Protein AF-M0IYE7-F1 (afdb_monomer_lite)

Structure (mmCIF, N/CA/C/O backbone):
data_AF-M0IYE7-F1
#
_entry.id   AF-M0IYE7-F1
#
loop_
_atom_site.group_PDB
_atom_site.id
_atom_site.type_symbol
_atom_site.label_atom_id
_atom_site.label_alt_id
_atom_site.label_comp_id
_atom_site.label_asym_id
_atom_site.label_entity_id
_atom_site.label_seq_id
_atom_site.pdbx_PDB_ins_code
_atom_site.Cartn_x
_atom_site.Cartn_y
_atom_site.Cartn_z
_atom_site.occupancy
_atom_site.B_iso_or_equiv
_atom_site.auth_seq_id
_atom_site.auth_comp_id
_atom_site.auth_asym_id
_atom_site.auth_atom_id
_atom_site.pdbx_PDB_model_num
ATOM 1 N N . MET A 1 1 ? -1.873 38.769 -21.841 1.00 41.59 1 MET A N 1
ATOM 2 C CA . MET A 1 1 ? -1.203 37.635 -21.176 1.00 41.59 1 MET A CA 1
ATOM 3 C C . MET A 1 1 ? -1.045 36.554 -22.226 1.00 41.59 1 MET A C 1
ATOM 5 O O . MET A 1 1 ? -2.058 36.041 -22.681 1.00 41.59 1 MET A O 1
ATOM 9 N N . SER A 1 2 ? 0.174 36.336 -22.718 1.00 55.50 2 SER A N 1
ATOM 10 C CA . SER A 1 2 ? 0.444 35.370 -23.789 1.00 55.50 2 SER A CA 1
ATOM 11 C C . SER A 1 2 ? 0.472 33.962 -23.205 1.00 55.50 2 SER A C 1
ATOM 13 O O . SER A 1 2 ? 1.225 33.708 -22.268 1.00 55.50 2 SER A O 1
ATOM 15 N N . SER A 1 3 ? -0.376 33.074 -23.719 1.00 58.03 3 SER A N 1
ATOM 16 C CA . SER A 1 3 ? -0.348 31.651 -23.379 1.00 58.03 3 SER A CA 1
ATOM 17 C C . SER A 1 3 ? 0.986 31.039 -23.825 1.00 58.03 3 SER A C 1
ATOM 19 O O . SER A 1 3 ? 1.465 31.401 -24.903 1.00 58.03 3 SER A O 1
ATOM 21 N N . PRO A 1 4 ? 1.598 30.143 -23.030 1.00 59.44 4 PRO A N 1
ATOM 22 C CA . PRO A 1 4 ? 2.815 29.453 -23.444 1.00 59.44 4 PRO A CA 1
ATOM 23 C C . PRO A 1 4 ? 2.543 28.656 -24.722 1.00 59.44 4 PRO A C 1
ATOM 25 O O . PRO A 1 4 ? 1.484 28.032 -24.853 1.00 59.44 4 PRO A O 1
ATOM 28 N N . ALA A 1 5 ? 3.478 28.707 -25.672 1.00 69.62 5 ALA A N 1
ATOM 29 C CA . ALA A 1 5 ? 3.367 27.926 -26.892 1.00 69.62 5 ALA A CA 1
ATOM 30 C C . ALA A 1 5 ? 3.400 26.427 -26.534 1.00 69.62 5 ALA A C 1
ATOM 32 O O . ALA A 1 5 ? 4.094 26.033 -25.592 1.00 69.62 5 ALA A O 1
ATOM 33 N N . PRO A 1 6 ? 2.658 25.570 -27.253 1.00 65.12 6 PRO A N 1
ATOM 34 C CA . PRO A 1 6 ? 2.619 24.133 -26.974 1.00 65.12 6 PRO A CA 1
ATOM 35 C C . PRO A 1 6 ? 4.016 23.485 -27.001 1.00 65.12 6 PRO A C 1
ATOM 37 O O . PRO A 1 6 ? 4.273 22.549 -26.243 1.00 65.12 6 PRO A O 1
ATOM 40 N N . ASP A 1 7 ? 4.939 24.031 -27.793 1.00 67.81 7 ASP A N 1
ATOM 41 C CA . ASP A 1 7 ? 6.337 23.600 -27.858 1.00 67.81 7 ASP A CA 1
ATOM 42 C C . ASP A 1 7 ? 7.125 23.865 -26.561 1.00 67.81 7 ASP A C 1
ATOM 44 O O . ASP A 1 7 ? 7.951 23.040 -26.165 1.00 67.81 7 ASP A O 1
ATOM 48 N N . ASP A 1 8 ? 6.837 24.954 -25.838 1.00 70.94 8 ASP A N 1
ATOM 49 C CA . ASP A 1 8 ? 7.471 25.244 -24.542 1.00 70.94 8 ASP A CA 1
ATOM 50 C C . ASP A 1 8 ? 7.025 24.245 -23.468 1.00 70.94 8 ASP A C 1
ATOM 52 O O . ASP A 1 8 ? 7.823 23.819 -22.630 1.00 70.94 8 ASP A O 1
ATOM 56 N N . VAL A 1 9 ? 5.762 23.811 -23.526 1.00 73.12 9 VAL A N 1
ATOM 57 C CA . VAL A 1 9 ? 5.217 22.787 -22.624 1.00 73.12 9 VAL A CA 1
ATOM 58 C C . VAL A 1 9 ? 5.857 21.428 -22.909 1.00 73.12 9 VAL A C 1
ATOM 60 O O . VAL A 1 9 ? 6.262 20.737 -21.975 1.00 73.12 9 VAL A O 1
ATOM 63 N N . GLY A 1 10 ? 6.016 21.061 -24.186 1.00 70.56 10 GLY A N 1
ATOM 64 C CA . GLY A 1 10 ? 6.696 19.823 -24.583 1.00 70.56 10 GLY A CA 1
ATOM 65 C C . GLY A 1 10 ? 8.164 19.786 -24.145 1.00 70.56 10 GLY A C 1
ATOM 66 O O . GLY A 1 10 ? 8.650 18.760 -23.658 1.00 70.56 10 GLY A O 1
ATOM 67 N N . ARG A 1 11 ? 8.857 20.926 -24.237 1.00 67.81 11 ARG A N 1
ATOM 68 C CA . ARG A 1 11 ? 10.246 21.068 -23.788 1.00 67.81 11 ARG A CA 1
ATOM 69 C C . ARG A 1 11 ? 10.377 21.020 -22.267 1.00 67.81 11 ARG A C 1
ATOM 71 O O . ARG A 1 11 ? 11.289 20.370 -21.765 1.00 67.81 11 ARG A O 1
ATOM 78 N N . ALA A 1 12 ? 9.453 21.647 -21.540 1.00 69.62 12 ALA A N 1
ATOM 79 C CA . ALA A 1 12 ? 9.412 21.599 -20.080 1.00 69.62 12 ALA A CA 1
ATOM 80 C C . ALA A 1 12 ? 9.100 20.187 -19.555 1.00 69.62 12 ALA A C 1
ATOM 82 O O . ALA A 1 12 ? 9.729 19.741 -18.600 1.00 69.62 12 ALA A O 1
ATOM 83 N N . LEU A 1 13 ? 8.181 19.461 -20.202 1.00 68.69 13 LEU A N 1
ATOM 84 C CA . LEU A 1 13 ? 7.866 18.069 -19.865 1.00 68.69 13 LEU A CA 1
ATOM 85 C C . LEU A 1 13 ? 9.044 17.128 -20.141 1.00 68.69 13 LEU A C 1
ATOM 87 O O . LEU A 1 13 ? 9.325 16.261 -19.318 1.00 68.69 13 LEU A O 1
ATOM 91 N N . SER A 1 14 ? 9.757 17.324 -21.254 1.00 69.12 14 SER A N 1
ATOM 92 C CA . SER A 1 14 ? 10.955 16.532 -21.574 1.00 69.12 14 SER A CA 1
ATOM 93 C C . SER A 1 14 ? 12.081 16.790 -20.570 1.00 69.12 14 SER A C 1
ATOM 95 O O . SER A 1 14 ? 12.641 15.845 -20.029 1.00 69.12 14 SER A O 1
ATOM 97 N N . ALA A 1 15 ? 12.332 18.056 -20.218 1.00 66.94 15 ALA A N 1
ATOM 98 C CA . ALA A 1 15 ? 13.326 18.415 -19.206 1.00 66.94 15 ALA A CA 1
ATOM 99 C C . ALA A 1 15 ? 12.990 17.858 -17.809 1.00 66.94 15 ALA A C 1
ATOM 101 O O . ALA A 1 15 ? 13.892 17.496 -17.059 1.00 66.94 15 ALA A O 1
ATOM 102 N N . LEU A 1 16 ? 11.701 17.760 -17.460 1.00 60.34 16 LEU A N 1
ATOM 103 C CA . LEU A 1 16 ? 11.264 17.143 -16.205 1.00 60.34 16 LEU A CA 1
ATOM 104 C C . LEU A 1 16 ? 11.488 15.621 -16.200 1.00 60.34 16 LEU A C 1
ATOM 106 O O . LEU A 1 16 ? 11.795 15.058 -15.154 1.00 60.34 16 LEU A O 1
ATOM 110 N N . ALA A 1 17 ? 11.339 14.962 -17.354 1.00 61.81 17 ALA A N 1
ATOM 111 C CA . ALA A 1 17 ? 11.582 13.529 -17.506 1.00 61.81 17 ALA A CA 1
ATOM 112 C C . ALA A 1 17 ? 13.084 13.187 -17.492 1.00 61.81 17 ALA A C 1
ATOM 114 O O . ALA A 1 17 ? 13.472 12.221 -16.840 1.00 61.81 17 ALA A O 1
ATOM 115 N N . ASP A 1 18 ? 13.927 14.002 -18.133 1.00 55.28 18 ASP A N 1
ATOM 116 C CA . ASP A 1 18 ? 15.389 13.846 -18.089 1.00 55.28 18 ASP A CA 1
ATOM 117 C C . ASP A 1 18 ? 15.946 14.119 -16.680 1.00 55.28 18 ASP A C 1
ATOM 119 O O . ASP A 1 18 ? 16.838 13.415 -16.212 1.00 55.28 18 ASP A O 1
ATOM 123 N N . ALA A 1 19 ? 15.362 15.075 -15.947 1.00 55.34 19 ALA A N 1
ATOM 124 C CA . ALA A 1 19 ? 15.712 15.326 -14.549 1.00 55.34 19 ALA A CA 1
ATOM 125 C C . ALA A 1 19 ? 15.298 14.188 -13.591 1.00 55.34 19 ALA A C 1
ATOM 127 O O . ALA A 1 19 ? 15.882 14.084 -12.515 1.00 55.34 19 ALA A O 1
ATOM 128 N N . ASP A 1 20 ? 14.323 13.337 -13.951 1.00 54.91 20 ASP A N 1
ATOM 129 C CA . ASP A 1 20 ? 13.971 12.118 -13.190 1.00 54.91 20 ASP A CA 1
ATOM 130 C C . ASP A 1 20 ? 14.953 10.964 -13.471 1.00 54.91 20 ASP A C 1
ATOM 132 O O . ASP A 1 20 ? 15.112 10.074 -12.635 1.00 54.91 20 ASP A O 1
ATOM 136 N N . ALA A 1 21 ? 15.640 10.993 -14.620 1.00 54.53 21 ALA A N 1
ATOM 137 C CA . ALA A 1 21 ? 16.636 9.994 -15.007 1.00 54.53 21 ALA A CA 1
ATOM 138 C C . ALA A 1 21 ? 18.017 10.231 -14.364 1.00 54.53 21 ALA A C 1
ATOM 140 O O . ALA A 1 21 ? 18.738 9.267 -14.124 1.00 54.53 21 ALA A O 1
ATOM 141 N N . ASP A 1 22 ? 18.359 11.481 -14.029 1.00 48.41 22 ASP A N 1
ATOM 142 C CA . ASP A 1 22 ? 19.623 11.863 -13.365 1.00 48.41 22 ASP A CA 1
ATOM 143 C C . ASP A 1 22 ? 19.590 11.658 -11.832 1.00 48.41 22 ASP A C 1
ATOM 145 O O . ASP A 1 22 ? 20.520 11.987 -11.102 1.00 48.41 22 ASP A O 1
ATOM 149 N N . ILE A 1 23 ? 18.510 11.078 -11.300 1.00 54.31 23 ILE A N 1
ATOM 150 C CA . ILE A 1 23 ? 18.361 10.780 -9.870 1.00 54.31 23 ILE A CA 1
ATOM 151 C C . ILE A 1 23 ? 18.956 9.403 -9.519 1.00 54.31 23 ILE A C 1
ATOM 153 O O . ILE A 1 23 ? 18.389 8.652 -8.724 1.00 54.31 23 ILE A O 1
ATOM 157 N N . ASP A 1 24 ? 20.097 9.058 -10.112 1.00 50.56 24 ASP A N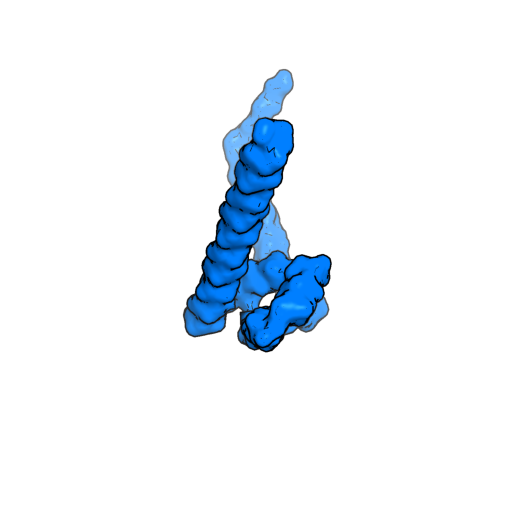 1
ATOM 158 C CA . ASP A 1 24 ? 20.843 7.832 -9.786 1.00 50.56 24 ASP A CA 1
ATOM 159 C C . ASP A 1 24 ? 21.994 8.093 -8.792 1.00 50.56 24 ASP A C 1
ATOM 161 O O . ASP A 1 24 ? 22.750 7.187 -8.460 1.00 50.56 24 ASP A O 1
ATOM 165 N N . ASP A 1 25 ? 22.091 9.317 -8.251 1.00 47.78 25 ASP A N 1
ATOM 166 C CA . ASP A 1 25 ? 23.085 9.712 -7.238 1.00 47.78 25 ASP A CA 1
ATOM 167 C C . ASP A 1 25 ? 22.423 10.117 -5.902 1.00 47.78 25 ASP A C 1
ATOM 169 O O . ASP A 1 25 ? 22.640 11.195 -5.341 1.00 47.78 25 ASP A O 1
ATOM 173 N N . ARG A 1 26 ? 21.520 9.263 -5.393 1.00 54.38 26 ARG A N 1
ATOM 174 C CA . ARG A 1 26 ? 20.999 9.371 -4.017 1.00 54.38 26 ARG A CA 1
ATOM 175 C C . ARG A 1 26 ? 21.627 8.302 -3.124 1.00 54.38 26 ARG A C 1
ATOM 177 O O . ARG A 1 26 ? 21.709 7.148 -3.543 1.00 54.38 26 ARG A O 1
ATOM 184 N N . PRO A 1 27 ? 22.007 8.663 -1.884 1.00 45.69 27 PRO A N 1
ATOM 185 C CA . PRO A 1 27 ? 22.731 7.787 -0.973 1.00 45.69 27 PRO A CA 1
ATOM 186 C C . PRO A 1 27 ? 21.905 6.525 -0.728 1.00 45.69 27 PRO A C 1
ATOM 188 O O . PRO A 1 27 ? 20.780 6.620 -0.246 1.00 45.69 27 PRO A O 1
ATOM 191 N N . GLU A 1 28 ? 22.451 5.380 -1.139 1.00 50.09 28 GLU A N 1
ATOM 192 C CA . GLU A 1 28 ? 21.957 4.022 -0.887 1.00 50.09 28 GLU A CA 1
ATOM 193 C C . GLU A 1 28 ? 20.422 3.912 -0.850 1.00 50.09 28 GLU A C 1
ATOM 195 O O . GLU A 1 28 ? 19.808 3.713 0.200 1.00 50.09 28 GLU A O 1
ATOM 200 N N . SER A 1 29 ? 19.779 4.051 -2.017 1.00 61.31 29 SER A N 1
ATOM 201 C CA . SER A 1 29 ? 18.358 3.711 -2.150 1.00 61.31 29 SER A CA 1
ATOM 202 C C . SER A 1 29 ? 18.166 2.248 -1.754 1.00 61.31 29 SER A C 1
ATOM 204 O O . SER A 1 29 ? 18.552 1.337 -2.490 1.00 61.31 29 SER A O 1
ATOM 206 N N . ARG A 1 30 ? 17.607 2.036 -0.556 1.00 68.12 30 ARG A N 1
ATOM 207 C CA . ARG A 1 30 ? 17.305 0.718 0.007 1.00 68.12 30 ARG A CA 1
ATOM 208 C C . ARG A 1 30 ? 16.581 -0.121 -1.052 1.00 68.12 30 ARG A C 1
ATOM 210 O O . ARG A 1 30 ? 15.614 0.377 -1.637 1.00 68.12 30 ARG A O 1
ATOM 217 N N . PRO A 1 31 ? 17.030 -1.354 -1.345 1.00 81.50 31 PRO A N 1
ATOM 218 C CA . PRO A 1 31 ? 16.516 -2.102 -2.480 1.00 81.50 31 PRO A CA 1
ATOM 219 C C . PRO A 1 31 ? 14.996 -2.294 -2.356 1.00 81.50 31 PRO A C 1
ATOM 221 O O . PRO A 1 31 ? 14.498 -2.563 -1.260 1.00 81.50 31 PRO A O 1
ATOM 224 N N . PRO A 1 32 ? 14.232 -2.229 -3.463 1.00 79.94 32 PRO A N 1
ATOM 225 C CA . PRO A 1 32 ? 12.772 -2.328 -3.420 1.00 79.94 32 PRO A CA 1
ATOM 226 C C . PRO A 1 32 ? 12.243 -3.560 -2.682 1.00 79.94 32 PRO A C 1
ATOM 228 O O . PRO A 1 32 ? 11.188 -3.510 -2.056 1.00 79.94 32 PRO A O 1
ATOM 231 N N . ALA A 1 33 ? 12.987 -4.667 -2.747 1.00 81.69 33 ALA A N 1
ATOM 232 C CA . ALA A 1 33 ? 12.664 -5.897 -2.039 1.00 81.69 33 ALA A CA 1
ATOM 233 C C . ALA A 1 33 ? 12.709 -5.734 -0.511 1.00 81.69 33 ALA A C 1
ATOM 235 O O . ALA A 1 33 ? 11.816 -6.241 0.162 1.00 81.69 33 ALA A O 1
ATOM 236 N N . GLU A 1 34 ? 13.688 -4.999 0.026 1.00 84.31 34 GLU A N 1
ATOM 237 C CA . GLU A 1 34 ? 13.764 -4.698 1.461 1.00 84.31 34 GLU A CA 1
ATO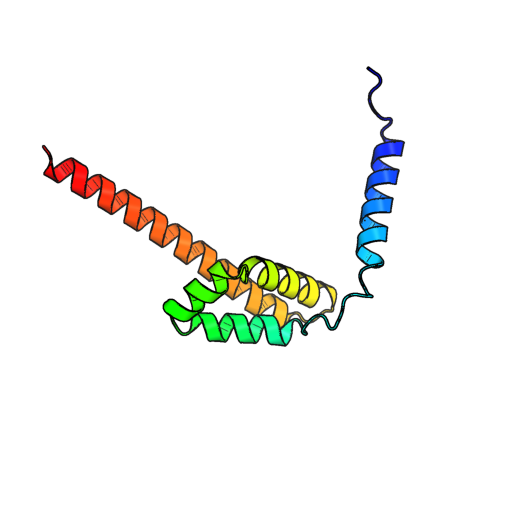M 238 C C . GLU A 1 34 ? 12.598 -3.815 1.893 1.00 84.31 34 GLU A C 1
ATOM 240 O O . GLU A 1 34 ? 11.934 -4.124 2.872 1.00 84.31 34 GLU A O 1
ATOM 245 N N . VAL A 1 35 ? 12.263 -2.779 1.118 1.00 85.88 35 VAL A N 1
ATOM 246 C CA . VAL A 1 35 ? 11.129 -1.898 1.443 1.00 85.88 35 VAL A CA 1
ATOM 247 C C . VAL A 1 35 ? 9.803 -2.665 1.461 1.00 85.88 35 VAL A C 1
ATOM 249 O O . VAL A 1 35 ? 8.974 -2.457 2.347 1.00 85.88 35 VAL A O 1
ATOM 252 N N . VAL A 1 36 ? 9.580 -3.561 0.494 1.00 85.69 36 VAL A N 1
ATOM 253 C CA . VAL A 1 36 ? 8.366 -4.394 0.453 1.00 85.69 36 VAL A CA 1
ATOM 254 C C . VAL A 1 36 ? 8.350 -5.412 1.600 1.00 85.69 36 VAL A C 1
ATOM 256 O O . VAL A 1 36 ? 7.281 -5.679 2.151 1.00 85.69 36 VAL A O 1
ATOM 259 N N . ALA A 1 37 ? 9.506 -5.958 1.986 1.00 86.88 37 ALA A N 1
ATOM 260 C CA . ALA A 1 37 ? 9.625 -6.861 3.128 1.00 86.88 37 ALA A CA 1
ATOM 261 C C . ALA A 1 37 ? 9.364 -6.142 4.462 1.00 86.88 37 ALA A C 1
ATOM 263 O O . ALA A 1 37 ? 8.547 -6.622 5.244 1.00 86.88 37 ALA A O 1
ATOM 264 N N . ASP A 1 38 ? 9.966 -4.971 4.676 1.00 84.38 38 ASP A N 1
ATOM 265 C CA . ASP A 1 38 ? 9.760 -4.124 5.857 1.00 84.38 38 ASP A CA 1
ATOM 266 C C . ASP A 1 38 ? 8.293 -3.711 5.991 1.00 84.38 38 ASP A C 1
ATOM 268 O O . ASP A 1 38 ? 7.703 -3.797 7.068 1.00 84.38 38 ASP A O 1
ATOM 272 N N . ALA A 1 39 ? 7.672 -3.304 4.878 1.00 85.69 39 ALA A N 1
ATOM 273 C CA . ALA A 1 39 ? 6.252 -2.989 4.852 1.00 85.69 39 ALA A CA 1
ATOM 274 C C . ALA A 1 39 ? 5.429 -4.211 5.275 1.00 85.69 39 ALA A C 1
ATOM 276 O O . ALA A 1 39 ? 4.595 -4.114 6.172 1.00 85.69 39 ALA A O 1
ATOM 277 N N . ARG A 1 40 ? 5.689 -5.380 4.677 1.00 87.81 40 ARG A N 1
ATOM 278 C CA . ARG A 1 40 ? 4.996 -6.626 5.026 1.00 87.81 40 ARG A CA 1
ATOM 279 C C . ARG A 1 40 ? 5.144 -6.975 6.508 1.00 87.81 40 ARG A C 1
ATOM 281 O O . ARG A 1 40 ? 4.166 -7.420 7.103 1.00 87.81 40 ARG A O 1
ATOM 288 N N . ASP A 1 41 ? 6.327 -6.791 7.085 1.00 89.12 41 ASP A N 1
ATOM 289 C CA . ASP A 1 41 ? 6.577 -7.036 8.505 1.00 89.12 41 ASP A CA 1
ATOM 290 C C . ASP A 1 41 ? 5.800 -6.059 9.395 1.00 89.12 41 ASP A C 1
ATOM 292 O O . ASP A 1 41 ? 5.091 -6.476 10.312 1.00 89.12 41 ASP A O 1
ATOM 296 N N . ALA A 1 42 ? 5.797 -4.770 9.046 1.00 86.81 42 ALA A N 1
ATOM 297 C CA . ALA A 1 42 ? 4.997 -3.768 9.740 1.00 86.81 42 ALA A CA 1
ATOM 298 C C . ALA A 1 42 ? 3.493 -4.095 9.703 1.00 86.81 42 ALA A C 1
ATOM 300 O O . ALA A 1 42 ? 2.800 -3.905 10.702 1.00 86.81 42 ALA A O 1
ATOM 301 N N . PHE A 1 43 ? 2.991 -4.649 8.594 1.00 85.44 43 PHE A N 1
ATOM 302 C CA . PHE A 1 43 ? 1.594 -5.077 8.459 1.00 85.44 43 PHE A CA 1
ATOM 303 C C . PHE A 1 43 ? 1.218 -6.317 9.285 1.00 85.44 43 PHE A C 1
ATOM 305 O O . PHE A 1 43 ? 0.031 -6.624 9.384 1.00 85.44 43 PHE A O 1
ATOM 312 N N . GLN A 1 44 ? 2.167 -7.001 9.939 1.00 88.88 44 GLN A N 1
ATOM 313 C CA . GLN A 1 44 ? 1.853 -8.113 10.849 1.00 88.88 44 GLN A CA 1
ATOM 314 C C . GLN A 1 44 ? 1.220 -7.653 12.169 1.00 88.88 44 GLN A C 1
ATOM 316 O O . GLN A 1 44 ? 0.675 -8.466 12.913 1.00 88.88 44 GLN A O 1
ATOM 321 N N . SER A 1 45 ? 1.303 -6.364 12.506 1.00 87.44 45 SER A N 1
ATOM 322 C CA . SER A 1 45 ? 0.745 -5.818 13.744 1.00 87.44 45 SER A CA 1
ATOM 323 C C . SER A 1 45 ? 0.185 -4.422 13.526 1.00 87.44 45 SER A C 1
ATOM 325 O O . SER A 1 45 ? 0.849 -3.564 12.952 1.00 87.44 45 SER A O 1
ATOM 327 N N . LEU A 1 46 ? -1.014 -4.157 14.054 1.00 83.44 46 LEU A N 1
ATOM 328 C CA . LEU A 1 46 ? -1.699 -2.873 13.863 1.00 83.44 46 LEU A CA 1
ATOM 329 C C . LEU A 1 46 ? -0.847 -1.680 14.328 1.00 83.44 46 LEU A C 1
ATOM 331 O O . LEU A 1 46 ? -0.763 -0.672 13.633 1.00 83.44 46 LEU A O 1
ATOM 335 N N . SER A 1 47 ? -0.175 -1.809 15.473 1.00 83.75 47 SER A N 1
ATOM 336 C CA . SER A 1 47 ? 0.682 -0.759 16.034 1.00 83.75 47 SER A CA 1
ATOM 337 C C . SER A 1 47 ? 1.891 -0.451 15.143 1.00 83.75 47 SER A C 1
ATOM 339 O O . SER A 1 47 ? 2.229 0.714 14.935 1.00 83.75 47 SER A O 1
ATOM 341 N N . SER A 1 48 ? 2.523 -1.488 14.586 1.00 86.19 48 SER A N 1
ATOM 342 C CA . SER A 1 48 ? 3.661 -1.348 13.670 1.00 86.19 48 SER A CA 1
ATOM 343 C C . SER A 1 48 ? 3.227 -0.764 12.329 1.00 86.19 48 SER A C 1
ATOM 345 O O . SER A 1 48 ? 3.889 0.136 11.819 1.00 86.19 48 SER A O 1
ATOM 347 N N . ALA A 1 49 ? 2.077 -1.191 11.803 1.00 84.50 49 ALA A N 1
ATOM 348 C CA . ALA A 1 49 ? 1.489 -0.631 10.593 1.00 84.50 49 ALA A CA 1
ATOM 349 C C . ALA A 1 49 ? 1.148 0.857 10.769 1.00 84.50 49 ALA A C 1
ATOM 351 O O . ALA A 1 49 ? 1.468 1.672 9.907 1.00 84.50 49 ALA A O 1
ATOM 352 N N . ALA A 1 50 ? 0.555 1.237 11.905 1.00 83.81 50 ALA A N 1
ATOM 353 C CA . ALA A 1 50 ? 0.232 2.631 12.200 1.00 83.81 50 ALA A CA 1
ATOM 354 C C . ALA A 1 50 ? 1.494 3.502 12.274 1.00 83.81 50 ALA A C 1
ATOM 356 O O . ALA A 1 50 ? 1.520 4.597 11.710 1.00 83.81 50 ALA A O 1
ATOM 357 N N . ARG A 1 51 ? 2.558 3.001 12.914 1.00 85.56 51 ARG A N 1
ATOM 358 C CA . ARG A 1 51 ? 3.854 3.687 12.967 1.00 85.56 51 ARG A CA 1
ATOM 359 C C . ARG A 1 51 ? 4.484 3.821 11.581 1.00 85.56 51 ARG A C 1
ATOM 361 O O . ARG A 1 51 ? 4.832 4.926 11.190 1.00 85.56 51 ARG A O 1
ATOM 368 N N . PHE A 1 52 ? 4.526 2.736 10.809 1.00 87.12 52 PHE A N 1
ATOM 369 C CA . PHE A 1 52 ? 5.022 2.738 9.432 1.00 87.12 52 PHE A CA 1
ATOM 370 C C . PHE A 1 52 ? 4.301 3.773 8.559 1.00 87.12 52 PHE A C 1
ATOM 372 O O . PHE A 1 52 ? 4.937 4.520 7.819 1.00 87.12 52 PHE A O 1
ATOM 379 N N . LEU A 1 53 ? 2.973 3.857 8.663 1.00 86.62 53 LEU A N 1
ATOM 380 C CA . LEU A 1 53 ? 2.184 4.848 7.933 1.00 86.62 53 LEU A CA 1
ATOM 381 C C . LEU A 1 53 ? 2.456 6.280 8.416 1.00 86.62 53 LEU A C 1
ATOM 383 O O . LEU A 1 53 ? 2.553 7.184 7.588 1.00 86.62 53 LEU A O 1
ATOM 387 N N . SER A 1 54 ? 2.617 6.477 9.727 1.00 86.25 54 SER A N 1
ATOM 388 C CA . SER A 1 54 ? 2.923 7.785 10.328 1.00 86.25 54 SER A CA 1
ATOM 389 C C . SER A 1 54 ? 4.299 8.308 9.911 1.00 86.25 54 SER A C 1
ATOM 391 O O . SER A 1 54 ? 4.456 9.502 9.673 1.00 86.25 54 SER A O 1
ATOM 393 N N . ASP A 1 55 ? 5.263 7.405 9.735 1.00 88.56 55 ASP A N 1
ATOM 394 C CA . ASP A 1 55 ? 6.623 7.707 9.276 1.00 88.56 55 ASP A CA 1
ATOM 395 C C . ASP A 1 55 ? 6.695 7.954 7.749 1.00 88.56 55 ASP A C 1
ATOM 397 O O . ASP A 1 55 ? 7.774 8.118 7.180 1.00 88.56 55 ASP A O 1
ATOM 401 N N . GLY A 1 56 ? 5.552 7.980 7.049 1.00 87.50 56 GLY A N 1
ATOM 402 C CA . GLY A 1 56 ? 5.483 8.190 5.599 1.00 87.50 56 GLY A CA 1
ATOM 403 C C . GLY A 1 56 ? 5.782 6.938 4.766 1.00 87.50 56 GLY A C 1
ATOM 404 O O . GLY A 1 56 ? 6.003 7.036 3.555 1.00 87.50 56 GLY A O 1
ATOM 405 N N . GLY A 1 57 ? 5.754 5.753 5.382 1.00 87.62 57 GLY A N 1
ATOM 406 C CA . GLY A 1 57 ? 6.108 4.477 4.761 1.00 87.62 57 GLY A CA 1
ATOM 407 C C . GLY A 1 57 ? 5.274 4.116 3.530 1.00 87.62 57 GLY A C 1
ATOM 408 O O . GLY A 1 57 ? 5.780 3.459 2.625 1.00 87.62 57 GLY A O 1
ATOM 409 N N . GLU A 1 58 ? 4.033 4.601 3.415 1.00 88.62 58 GLU A N 1
ATOM 410 C CA . GLU A 1 58 ? 3.222 4.387 2.208 1.00 88.62 58 GLU A CA 1
ATOM 411 C C . GLU A 1 58 ? 3.859 5.008 0.959 1.00 88.62 58 GLU A C 1
ATOM 413 O O . GLU A 1 58 ? 3.891 4.376 -0.099 1.00 88.62 58 GLU A O 1
ATOM 418 N N . LEU A 1 59 ? 4.369 6.239 1.058 1.00 88.25 59 LEU A N 1
ATOM 419 C CA . LEU A 1 59 ? 4.993 6.908 -0.081 1.00 88.25 59 LEU A CA 1
ATOM 420 C C . LEU A 1 59 ? 6.257 6.154 -0.505 1.00 88.25 59 LEU A C 1
ATOM 422 O O . LEU A 1 59 ? 6.485 5.941 -1.698 1.00 88.25 59 LEU A O 1
ATOM 426 N N . THR A 1 60 ? 7.042 5.709 0.476 1.00 89.31 60 THR A N 1
ATOM 427 C CA . THR A 1 60 ? 8.238 4.886 0.270 1.00 89.31 60 THR A CA 1
ATOM 428 C C . THR A 1 60 ? 7.884 3.550 -0.387 1.00 89.31 60 THR A C 1
ATOM 430 O O . THR A 1 60 ? 8.512 3.176 -1.376 1.00 89.31 60 THR A O 1
ATOM 433 N N . LEU A 1 61 ? 6.819 2.880 0.067 1.00 89.31 61 LEU A N 1
ATOM 434 C CA . LEU A 1 61 ? 6.319 1.637 -0.525 1.00 89.31 61 LEU A CA 1
ATOM 435 C C . LEU A 1 61 ? 5.860 1.839 -1.975 1.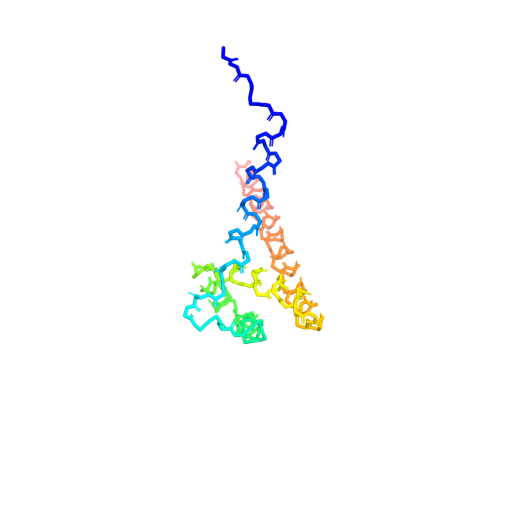00 89.31 61 LEU A C 1
ATOM 437 O O . LEU A 1 61 ? 6.241 1.068 -2.852 1.00 89.31 61 LEU A O 1
ATOM 441 N N . ARG A 1 62 ? 5.086 2.894 -2.262 1.00 90.25 62 ARG A N 1
ATOM 442 C CA . ARG A 1 62 ? 4.630 3.212 -3.628 1.00 90.25 62 ARG A CA 1
ATOM 443 C C . ARG A 1 62 ? 5.808 3.465 -4.573 1.00 90.25 62 ARG A C 1
ATOM 445 O O . ARG A 1 62 ? 5.796 2.970 -5.701 1.00 90.25 62 ARG A O 1
ATOM 452 N N . ARG A 1 63 ? 6.836 4.186 -4.110 1.00 89.00 63 ARG A N 1
ATOM 453 C CA . ARG A 1 63 ? 8.073 4.425 -4.875 1.00 89.00 63 ARG A CA 1
ATOM 454 C C . ARG A 1 63 ? 8.826 3.126 -5.148 1.00 89.00 63 ARG A C 1
ATOM 456 O O . ARG A 1 63 ? 9.123 2.851 -6.307 1.00 89.00 63 ARG A O 1
ATOM 463 N N . ALA A 1 64 ? 9.040 2.303 -4.121 1.00 89.06 64 ALA A N 1
ATOM 464 C CA . ALA A 1 64 ? 9.709 1.010 -4.251 1.00 89.06 64 ALA A CA 1
ATOM 465 C C . ALA A 1 64 ? 8.970 0.071 -5.216 1.00 89.06 64 ALA A C 1
ATOM 467 O O . ALA A 1 64 ? 9.587 -0.572 -6.057 1.00 89.06 64 ALA A O 1
ATOM 468 N N . VAL A 1 65 ? 7.637 0.032 -5.166 1.00 90.31 65 VAL A N 1
ATOM 469 C CA . VAL A 1 65 ? 6.822 -0.758 -6.101 1.00 90.31 65 VAL A CA 1
ATOM 470 C C . VAL A 1 65 ? 6.968 -0.264 -7.541 1.00 90.31 65 VAL A C 1
ATOM 472 O O . VAL A 1 65 ? 7.096 -1.079 -8.457 1.00 90.31 65 VAL A O 1
ATOM 475 N N . GLY A 1 66 ? 6.967 1.055 -7.752 1.00 88.88 66 GLY A N 1
ATOM 476 C CA . GLY A 1 66 ? 7.201 1.650 -9.068 1.00 88.88 66 GLY A CA 1
ATOM 477 C C . GLY A 1 66 ? 8.601 1.344 -9.602 1.00 88.88 66 GLY A C 1
ATOM 478 O O . GLY A 1 66 ? 8.760 0.988 -10.767 1.00 88.88 66 GLY A O 1
ATOM 479 N N . GLU A 1 67 ? 9.614 1.415 -8.745 1.00 89.75 67 GLU A N 1
ATOM 480 C CA . GLU A 1 67 ? 10.990 1.051 -9.080 1.00 89.75 67 GLU A CA 1
ATOM 481 C C . GLU A 1 67 ? 11.134 -0.443 -9.398 1.00 89.75 67 GLU A C 1
ATOM 483 O O . GLU A 1 67 ? 11.692 -0.794 -10.435 1.00 89.75 67 GLU A O 1
ATOM 488 N N . ALA A 1 68 ? 10.560 -1.325 -8.577 1.00 87.06 68 ALA A N 1
ATOM 489 C CA . ALA A 1 68 ? 10.533 -2.764 -8.825 1.00 87.06 68 ALA A CA 1
ATOM 490 C C . ALA A 1 68 ? 9.868 -3.093 -10.169 1.00 87.06 68 ALA A C 1
ATOM 492 O O . ALA A 1 68 ? 10.354 -3.946 -10.908 1.00 87.06 68 ALA A O 1
ATOM 493 N N . ALA A 1 69 ? 8.784 -2.393 -10.521 1.00 88.69 69 ALA A N 1
ATOM 494 C CA . ALA A 1 69 ? 8.135 -2.556 -11.817 1.00 88.69 69 ALA A CA 1
ATOM 495 C C . ALA A 1 69 ? 9.035 -2.097 -12.978 1.00 88.69 69 ALA A C 1
ATOM 497 O O . ALA A 1 69 ? 9.122 -2.809 -13.977 1.00 88.69 69 ALA A O 1
ATOM 498 N N . ARG A 1 70 ? 9.727 -0.956 -12.832 1.00 87.44 70 ARG A N 1
ATOM 499 C CA . ARG A 1 70 ? 10.668 -0.425 -13.836 1.00 87.44 70 ARG A CA 1
ATOM 500 C C . ARG A 1 70 ? 11.886 -1.332 -14.037 1.00 87.44 70 ARG A C 1
ATOM 502 O O . ARG A 1 70 ? 12.306 -1.531 -15.170 1.00 87.44 70 ARG A O 1
ATOM 509 N N . ARG A 1 71 ? 12.413 -1.923 -12.961 1.00 86.25 71 ARG A N 1
ATOM 510 C CA . ARG A 1 71 ? 13.583 -2.823 -12.978 1.00 86.25 71 ARG A CA 1
ATOM 511 C C . ARG A 1 71 ? 13.254 -4.275 -13.368 1.00 86.25 71 ARG A C 1
ATOM 513 O O . ARG A 1 71 ? 14.142 -5.117 -13.369 1.00 86.25 71 ARG A O 1
ATOM 520 N N . GLY A 1 72 ? 11.996 -4.595 -13.690 1.00 87.12 72 GLY A N 1
ATOM 521 C CA . GLY A 1 72 ? 11.582 -5.953 -14.082 1.00 87.12 72 GLY A CA 1
ATOM 522 C C . GLY A 1 72 ? 11.396 -6.934 -12.915 1.00 87.12 72 GLY A C 1
ATOM 523 O O . GLY A 1 72 ? 11.190 -8.127 -13.128 1.00 87.12 72 GLY A O 1
ATOM 524 N N . HIS A 1 73 ? 11.403 -6.458 -11.668 1.00 89.69 73 HIS A N 1
ATOM 525 C CA . HIS A 1 73 ? 11.137 -7.261 -10.471 1.00 89.69 73 HIS A CA 1
ATOM 526 C C . HIS A 1 73 ? 9.624 -7.443 -10.264 1.00 89.69 73 HIS A C 1
ATOM 528 O O . HIS A 1 73 ? 9.021 -6.912 -9.323 1.00 89.69 73 HIS A O 1
ATOM 534 N N . HIS A 1 74 ? 8.983 -8.178 -11.173 1.00 89.56 74 HIS A N 1
ATOM 535 C CA . HIS A 1 74 ? 7.524 -8.278 -11.245 1.00 89.56 74 HIS A CA 1
ATOM 536 C C . HIS A 1 74 ? 6.874 -8.877 -9.990 1.00 89.56 74 HIS A C 1
ATOM 538 O O . HIS A 1 74 ? 5.811 -8.399 -9.591 1.00 89.56 74 HIS A O 1
ATOM 544 N N . ASP A 1 75 ? 7.503 -9.857 -9.335 1.00 88.94 75 ASP A N 1
ATOM 545 C CA . ASP A 1 75 ? 6.977 -10.471 -8.106 1.00 88.94 75 ASP A CA 1
ATOM 546 C C . ASP A 1 75 ? 7.010 -9.516 -6.909 1.00 88.94 75 ASP A C 1
ATOM 548 O O . ASP A 1 75 ? 6.042 -9.429 -6.146 1.00 88.94 75 ASP A O 1
ATOM 552 N N . CYS A 1 76 ? 8.085 -8.734 -6.785 1.00 85.19 76 CYS A N 1
ATOM 553 C CA . CYS A 1 76 ? 8.204 -7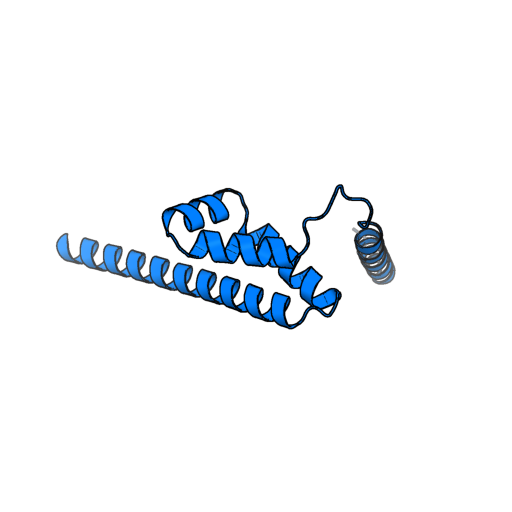.686 -5.773 1.00 85.19 76 CYS A CA 1
ATOM 554 C C . CYS A 1 76 ? 7.145 -6.596 -6.002 1.00 85.19 76 CYS A C 1
ATOM 556 O O . CYS A 1 76 ? 6.378 -6.257 -5.099 1.00 85.19 76 CYS A O 1
ATOM 558 N N . ALA A 1 77 ? 7.006 -6.134 -7.249 1.00 88.69 77 ALA A N 1
ATOM 559 C CA . ALA A 1 77 ? 5.989 -5.155 -7.618 1.00 88.69 77 ALA A CA 1
ATOM 560 C C . ALA A 1 77 ? 4.558 -5.685 -7.412 1.00 88.69 77 ALA A C 1
ATOM 562 O O . ALA A 1 77 ? 3.680 -4.946 -6.970 1.00 88.69 77 ALA A O 1
ATOM 563 N N . ARG A 1 78 ? 4.290 -6.962 -7.718 1.00 92.00 78 ARG A N 1
ATOM 564 C CA . ARG A 1 78 ? 2.995 -7.610 -7.450 1.00 92.00 78 ARG A CA 1
ATOM 565 C C . ARG A 1 78 ? 2.700 -7.634 -5.951 1.00 92.00 78 ARG A C 1
ATOM 567 O O . ARG A 1 78 ? 1.605 -7.240 -5.561 1.00 92.00 78 ARG A O 1
ATOM 574 N N . SER A 1 79 ? 3.665 -8.055 -5.139 1.00 89.62 79 SER A N 1
ATOM 575 C CA . SER A 1 79 ? 3.500 -8.162 -3.686 1.00 89.62 79 SER A CA 1
ATOM 576 C C . SER A 1 79 ? 3.250 -6.797 -3.045 1.00 89.62 79 SER A C 1
ATOM 578 O O . SER A 1 79 ? 2.299 -6.638 -2.285 1.00 89.62 79 SER A O 1
ATOM 580 N N . GLY A 1 80 ? 4.028 -5.777 -3.414 1.00 90.44 80 GLY A N 1
ATOM 581 C CA . GLY A 1 80 ? 3.808 -4.429 -2.894 1.00 90.44 80 GLY A CA 1
ATOM 582 C C . GLY A 1 80 ? 2.505 -3.787 -3.389 1.00 90.44 80 GLY A C 1
ATOM 583 O O . GLY A 1 80 ? 1.851 -3.084 -2.625 1.00 90.44 80 GLY A O 1
ATOM 584 N N . ARG A 1 81 ? 2.048 -4.082 -4.618 1.00 91.94 81 ARG A N 1
ATOM 585 C CA . ARG A 1 81 ? 0.710 -3.659 -5.083 1.00 91.94 81 ARG A CA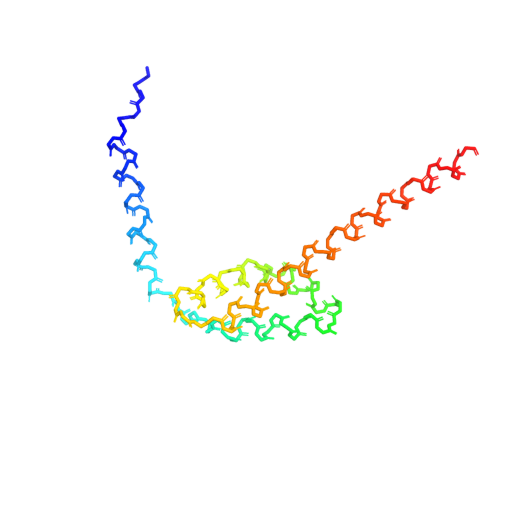 1
ATOM 586 C C . ARG A 1 81 ? -0.422 -4.282 -4.269 1.00 91.94 81 ARG A C 1
ATOM 588 O O . ARG A 1 81 ? -1.396 -3.589 -3.996 1.00 91.94 81 ARG A O 1
ATOM 595 N N . ALA A 1 82 ? -0.303 -5.554 -3.887 1.00 92.38 82 ALA A N 1
ATOM 596 C CA . ALA A 1 82 ? -1.295 -6.207 -3.034 1.00 92.38 82 ALA A CA 1
ATOM 597 C C . ALA A 1 82 ? -1.389 -5.517 -1.663 1.00 92.38 82 ALA A C 1
ATOM 599 O O . ALA A 1 82 ? -2.484 -5.165 -1.240 1.00 92.38 82 ALA A O 1
ATOM 600 N N . LEU A 1 83 ? -0.243 -5.205 -1.044 1.00 89.44 83 LEU A N 1
ATOM 601 C CA . LEU A 1 83 ? -0.195 -4.460 0.221 1.00 89.44 83 LEU A CA 1
ATOM 602 C C . LEU A 1 83 ? -0.864 -3.080 0.122 1.00 89.44 83 LEU A C 1
ATOM 604 O O . LEU A 1 83 ? -1.616 -2.693 1.012 1.00 89.44 83 LEU A O 1
ATOM 608 N N . ILE A 1 84 ? -0.633 -2.344 -0.971 1.00 91.38 84 ILE A N 1
ATOM 609 C CA . ILE A 1 84 ? -1.283 -1.043 -1.203 1.00 91.38 84 ILE A CA 1
ATOM 610 C C . ILE A 1 84 ? -2.804 -1.205 -1.351 1.00 91.38 84 ILE A C 1
ATOM 612 O O . ILE A 1 84 ? -3.563 -0.421 -0.788 1.00 91.38 84 ILE A O 1
ATOM 616 N N . ALA A 1 85 ? -3.264 -2.232 -2.067 1.00 91.25 85 ALA A N 1
ATOM 617 C CA . ALA A 1 85 ? -4.694 -2.490 -2.215 1.00 91.25 85 ALA A CA 1
ATOM 618 C C . ALA A 1 85 ? -5.361 -2.848 -0.875 1.00 91.25 85 ALA A C 1
ATOM 620 O O . ALA A 1 85 ? -6.481 -2.413 -0.607 1.00 91.25 85 ALA A O 1
ATOM 621 N N . ASP A 1 86 ? -4.676 -3.609 -0.023 1.00 89.50 86 ASP A N 1
ATOM 622 C CA . ASP A 1 86 ? -5.182 -3.966 1.303 1.00 89.50 86 ASP A CA 1
ATOM 623 C C . ASP A 1 86 ? -5.235 -2.750 2.242 1.00 89.50 86 ASP A C 1
ATOM 625 O O . ASP A 1 86 ? -6.205 -2.594 2.986 1.00 89.50 86 ASP A O 1
ATOM 629 N N . LEU A 1 87 ? -4.267 -1.830 2.145 1.00 86.62 87 LEU A N 1
ATOM 630 C CA . LEU A 1 87 ? -4.313 -0.531 2.825 1.00 86.62 87 LEU A CA 1
ATOM 631 C C . LEU A 1 87 ? -5.535 0.298 2.424 1.00 86.62 87 LEU A C 1
ATOM 633 O O . LEU A 1 87 ? -6.224 0.842 3.288 1.00 86.62 87 LEU A O 1
ATOM 637 N N . ASP A 1 88 ? -5.809 0.404 1.126 1.00 88.44 88 ASP A N 1
ATOM 638 C CA . ASP A 1 88 ? -6.950 1.180 0.640 1.00 88.44 88 ASP A CA 1
ATOM 639 C C . ASP A 1 88 ? -8.278 0.554 1.087 1.00 88.44 88 ASP A C 1
ATOM 641 O O . ASP A 1 88 ? -9.175 1.268 1.534 1.00 88.44 88 ASP A O 1
ATOM 645 N N . ARG A 1 89 ? -8.386 -0.781 1.087 1.00 86.81 89 ARG A N 1
ATOM 646 C CA . ARG A 1 89 ? -9.555 -1.481 1.646 1.00 86.81 89 ARG A CA 1
ATOM 647 C C . ARG A 1 89 ? -9.729 -1.225 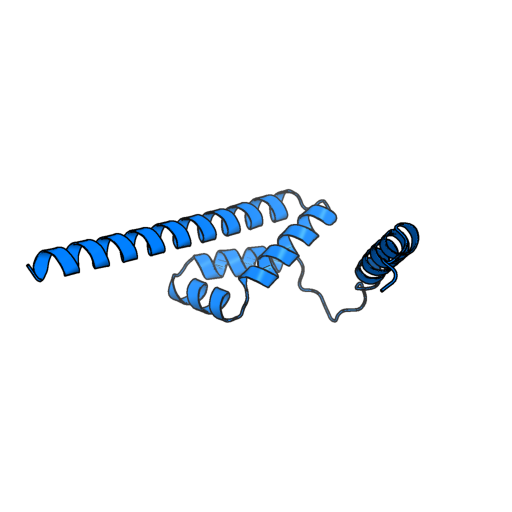3.137 1.00 86.81 89 ARG A C 1
ATOM 649 O O . ARG A 1 89 ? -10.849 -0.980 3.575 1.00 86.81 89 ARG A O 1
ATOM 656 N N . LEU A 1 90 ? -8.642 -1.257 3.910 1.00 83.31 90 LEU A N 1
ATOM 657 C CA . LEU A 1 90 ? -8.685 -0.962 5.341 1.00 83.31 90 LEU A CA 1
ATOM 658 C C . LEU A 1 90 ? -9.183 0.467 5.592 1.00 83.31 90 LEU A C 1
ATOM 660 O O . LEU A 1 90 ? -10.016 0.679 6.468 1.00 83.31 90 LEU A O 1
ATOM 664 N N . ARG A 1 91 ? -8.717 1.444 4.807 1.00 83.94 91 ARG A N 1
ATOM 665 C CA . ARG A 1 91 ? -9.164 2.843 4.911 1.00 83.94 91 ARG A CA 1
ATOM 666 C C . ARG A 1 91 ? -10.645 3.004 4.616 1.00 83.94 91 ARG A C 1
ATOM 668 O O . ARG A 1 91 ? -11.321 3.712 5.355 1.00 83.94 91 ARG A O 1
ATOM 675 N N . VAL A 1 92 ? -11.138 2.335 3.576 1.00 83.75 92 VAL A N 1
ATOM 676 C CA . VAL A 1 92 ? -12.568 2.328 3.245 1.00 83.75 92 VAL A CA 1
ATOM 677 C C . VAL A 1 92 ? -13.370 1.711 4.391 1.00 83.75 92 VAL A C 1
ATOM 679 O O . VAL A 1 92 ? -14.291 2.346 4.890 1.00 83.75 92 VAL A O 1
ATOM 682 N N . ALA A 1 93 ? -12.958 0.547 4.898 1.00 83.12 93 ALA A N 1
ATOM 683 C CA . ALA A 1 93 ? -13.642 -0.113 6.009 1.00 83.12 93 ALA A CA 1
ATOM 684 C C . ALA A 1 93 ? -13.669 0.743 7.292 1.00 83.12 93 ALA A C 1
ATOM 686 O O . ALA A 1 93 ? -14.674 0.771 8.001 1.00 83.12 93 ALA A O 1
ATOM 687 N N . LEU A 1 94 ? -12.584 1.465 7.592 1.00 80.12 94 LEU A N 1
ATOM 688 C CA . LEU A 1 94 ? -12.522 2.388 8.730 1.00 80.12 94 LEU A CA 1
ATOM 689 C C . LEU A 1 94 ? -13.411 3.625 8.531 1.00 80.12 94 LEU A C 1
ATOM 691 O O . LEU A 1 94 ? -14.033 4.090 9.490 1.00 80.12 94 LEU A O 1
ATOM 695 N N . ALA A 1 95 ? -13.490 4.153 7.308 1.00 79.12 95 ALA A N 1
ATOM 696 C CA . ALA A 1 95 ? -14.384 5.258 6.977 1.00 79.12 95 ALA A CA 1
ATOM 697 C C . ALA A 1 95 ? -15.858 4.842 7.124 1.00 79.12 95 ALA A C 1
ATOM 699 O O . ALA A 1 95 ? -16.624 5.549 7.781 1.00 79.12 95 ALA A O 1
ATOM 700 N N . ASP A 1 96 ? -16.221 3.662 6.617 1.00 79.31 96 ASP A N 1
ATOM 701 C CA . ASP A 1 96 ? -17.574 3.106 6.722 1.00 79.31 96 ASP A CA 1
ATOM 702 C C . ASP A 1 96 ? -17.974 2.847 8.183 1.00 79.31 96 ASP A C 1
ATOM 704 O O . ASP A 1 96 ? -19.070 3.213 8.611 1.00 79.31 96 ASP A O 1
ATOM 708 N N . ALA A 1 97 ? -17.066 2.287 8.992 1.00 74.12 97 ALA A N 1
ATOM 709 C CA . ALA A 1 97 ? -17.303 2.074 10.421 1.00 74.12 97 ALA A CA 1
ATOM 710 C C . ALA A 1 97 ? -17.512 3.393 11.188 1.00 74.12 97 ALA A C 1
ATOM 712 O O . ALA A 1 97 ? -18.304 3.457 12.133 1.00 74.12 97 ALA A O 1
ATOM 713 N N . THR A 1 98 ? -16.821 4.458 10.777 1.00 73.69 98 THR A N 1
ATOM 714 C CA . THR A 1 98 ? -16.965 5.789 11.382 1.00 73.69 98 THR A CA 1
ATOM 715 C C . THR A 1 98 ? -18.304 6.432 11.010 1.00 73.69 98 THR A C 1
ATOM 717 O O . THR A 1 98 ? -18.954 7.023 11.876 1.00 73.69 98 THR A O 1
ATOM 720 N N . ASP A 1 99 ? -18.753 6.293 9.757 1.00 70.50 99 ASP A N 1
ATOM 721 C CA . ASP A 1 99 ? -20.063 6.792 9.311 1.00 70.50 99 ASP A CA 1
ATOM 722 C C . ASP A 1 99 ? -21.214 6.083 10.039 1.00 70.50 99 ASP A C 1
ATOM 724 O O . ASP A 1 99 ? -22.143 6.734 10.524 1.00 70.50 99 ASP A O 1
ATOM 728 N N . GLU A 1 100 ? -21.110 4.763 10.207 1.00 68.62 100 GLU A N 1
ATOM 729 C CA . GLU A 1 100 ? -22.126 3.979 10.908 1.00 68.62 100 GLU A CA 1
ATOM 730 C C . GLU A 1 100 ? -22.188 4.310 12.406 1.00 68.62 100 GLU A C 1
ATOM 732 O O . GLU A 1 100 ? -23.275 4.489 12.960 1.00 68.62 100 GLU A O 1
ATOM 737 N N . SER A 1 101 ? -21.037 4.502 13.057 1.00 69.88 101 SER A N 1
ATOM 738 C CA . SER A 1 101 ? -20.976 4.964 14.452 1.00 69.88 101 SER A CA 1
ATOM 739 C C . SER A 1 101 ? -21.616 6.351 14.631 1.00 69.88 101 SER A C 1
ATOM 741 O O . SER A 1 101 ? -22.388 6.584 15.569 1.00 69.88 101 SER A O 1
ATOM 743 N N . ASN A 1 102 ? -21.385 7.267 13.682 1.00 69.12 102 ASN A N 1
ATOM 744 C CA . ASN A 1 102 ? -22.025 8.585 13.666 1.00 69.12 102 ASN A CA 1
ATOM 745 C C . ASN A 1 102 ? -23.545 8.500 13.457 1.00 69.12 102 ASN A C 1
ATOM 747 O O . ASN A 1 102 ? -24.299 9.259 14.073 1.00 69.12 102 ASN A O 1
ATOM 751 N N . ARG A 1 103 ? -24.018 7.590 12.598 1.00 65.75 103 ARG A N 1
ATOM 752 C CA . ARG A 1 103 ? -25.451 7.375 12.341 1.00 65.75 103 ARG A CA 1
ATOM 753 C C . ARG A 1 103 ? -26.158 6.765 13.557 1.00 65.75 103 ARG A C 1
ATOM 755 O O . ARG A 1 103 ? -27.248 7.221 13.916 1.00 65.75 103 ARG A O 1
ATOM 762 N N . ALA A 1 104 ? -25.530 5.795 14.220 1.00 63.28 104 ALA A N 1
ATOM 763 C CA . ALA A 1 104 ? -26.042 5.177 15.441 1.00 63.28 104 ALA A CA 1
ATOM 764 C C . ALA A 1 104 ? -26.141 6.187 16.597 1.00 63.28 104 ALA A C 1
ATOM 766 O O . ALA A 1 104 ? -27.182 6.278 17.247 1.00 63.28 104 ALA A O 1
ATOM 767 N N . SER A 1 105 ? -25.110 7.017 16.786 1.00 64.75 105 SER A N 1
ATOM 768 C CA . SER A 1 105 ? -25.087 8.055 17.829 1.00 64.75 105 SER A CA 1
ATOM 769 C C . SER A 1 105 ? -26.202 9.094 17.642 1.00 64.75 105 SER A C 1
ATOM 771 O O . SER A 1 105 ? -26.937 9.386 18.580 1.00 64.75 105 SER A O 1
ATOM 773 N N . ARG A 1 106 ? -26.436 9.566 16.406 1.00 67.69 106 ARG A N 1
ATOM 774 C CA . ARG A 1 106 ? -27.532 10.511 16.095 1.00 67.69 106 ARG A CA 1
ATOM 775 C C . ARG A 1 106 ? -28.934 9.932 16.285 1.00 67.69 106 ARG A C 1
ATOM 777 O O . ARG A 1 106 ? -29.884 10.689 16.464 1.00 67.69 106 ARG A O 1
ATOM 784 N N . THR A 1 107 ? -29.077 8.613 16.189 1.00 65.06 107 THR A N 1
ATOM 785 C CA . THR A 1 107 ? -30.362 7.932 16.404 1.00 65.06 107 THR A CA 1
ATOM 786 C C . THR A 1 107 ? -30.653 7.763 17.897 1.00 65.06 107 THR A C 1
ATOM 788 O O . THR A 1 107 ? -31.813 7.798 18.288 1.00 65.06 107 THR A O 1
ATOM 791 N N . ALA A 1 108 ? -29.616 7.634 18.732 1.00 60.97 108 ALA A N 1
ATOM 792 C CA . ALA A 1 108 ? -29.739 7.537 20.188 1.00 60.97 108 ALA A CA 1
ATOM 793 C C . ALA A 1 108 ? -30.015 8.886 20.889 1.00 60.97 108 ALA A C 1
ATOM 795 O O . ALA A 1 108 ? -30.458 8.891 22.033 1.00 60.97 108 ALA A O 1
ATOM 796 N N . GLU A 1 109 ? -29.781 10.019 20.220 1.00 58.50 109 GLU A N 1
ATOM 797 C CA . GLU A 1 109 ? -30.086 11.370 20.728 1.00 58.50 109 GLU A CA 1
ATOM 798 C C . GLU A 1 109 ? -31.512 11.866 20.386 1.00 58.50 109 GLU A C 1
ATOM 800 O O . GLU A 1 109 ? -31.814 13.043 20.590 1.00 58.50 109 GLU A O 1
ATOM 805 N N . ARG A 1 110 ? -32.395 11.003 19.857 1.00 49.09 110 ARG A N 1
ATOM 806 C CA . ARG A 1 110 ? -33.785 11.343 19.498 1.00 49.09 110 ARG A CA 1
ATOM 807 C C . ARG A 1 110 ? -34.834 10.738 20.419 1.00 49.09 110 ARG A C 1
ATOM 809 O O . ARG A 1 110 ? -34.686 9.558 20.795 1.00 49.09 110 ARG A O 1
#

Foldseek 3Di:
DDDDDVVVVVVVVVVVVVVVVVPPPDPCLPALLVLLVLCVVLVVDPVSNVVCVVVVSLVSLVVSLVVCVVVVVVVSNVSSVVSVVVVVVVVVVVVVVVVVVVVVVVVVVD

Radius of gyration: 20.68 Å; chains: 1; bounding box: 57×48×49 Å

Secondary structure (DSSP, 8-state):
-PPPPHHHHHHHHHHHHHHHHSTT-STT---HHHHHHHHHHHTTSHHHHHHHHHTTHHHHHHHHHHHHHHTT-HHHHHHHHHHHHHHHHHHHHHHHHHHHHHHHHHHHT-

Organism: NCBI:txid662478

Sequence (110 aa):
MSSPAPDDVGRALSALADADADIDDRPESRPPAEVVADARDAFQSLSSAARFLSDGGELTLRRAVGEAARRGHHDCARSGRALIADLDRLRVALADATDESNRASRTAER

InterPro domains:
  IPR058272 Protein of unknown function DUF7966 [PF25920] (6-94)

pLDDT: mean 76.85, std 13.63, range [41.59, 92.38]